Protein AF-A0A9D3BQ17-F1 (afdb_monomer)

Organism: Nothobranchius furzeri (NCBI:txid105023)

Secondary structure (DSSP, 8-state):
--SSHHHHHHHHHHHHHHHHHHHHT------PPPPPPEEEEEEEETTEEEEEEE----HHHHTT-EEEEEEEEGGGTTSSS--PEEEEEEESSSEEE-GGG---TT--EEEEEEEEETTEEPPPEEEEE-HHHHS----

Solvent-accessible surface area (backbone atoms only — not comparable to full-atom values): 8185 Å² total; per-residue (Å²): 136,83,80,61,69,62,58,52,56,50,49,53,53,50,53,53,52,51,52,54,55,58,62,71,65,64,72,76,74,76,75,75,78,52,70,51,55,38,78,71,42,78,46,52,60,87,80,39,35,36,41,33,42,46,78,90,55,58,76,79,66,49,57,77,39,20,28,36,33,34,39,34,51,49,82,49,62,79,43,100,74,58,74,70,44,75,72,40,73,68,34,73,57,63,54,40,76,49,44,90,66,71,75,58,49,89,44,50,31,36,38,34,37,24,32,32,43,94,90,43,61,23,57,75,41,74,46,79,49,31,53,66,82,66,41,63,79,91,121

Nearest PDB structures (foldseek):
  6e3k-assembly1_D  TM=8.843E-01  e=1.220E-06  Homo sapiens
  1fg9-assembly1_D  TM=8.792E-01  e=1.620E-06  Homo sapiens
  1fyh-assembly2_E  TM=8.882E-01  e=1.815E-06  Homo sapiens
  1fyh-assembly1_B  TM=8.896E-01  e=2.276E-06  Homo sapiens
  2d9q-assembly1_B-2  TM=7.724E-01  e=8.274E-04  Homo sapiens

Foldseek 3Di:
DPPPVVVVVVVVVVVVVVVVVVVVPPPPPPPDAQAWWADFDWDADPLKTKTATDDPDDPVSLPQKFKWKWKFFPVQVPDPDRDIDTQDDRHSHRMTIPSVVPDDQATKMKMWMWMDHPNHIHDIDIDIDHNNPRRDDPD

Radius of gyration: 27.01 Å; Cα contacts (8 Å, |Δi|>4): 216; chains: 1; bounding box: 84×49×57 Å

Structure (mmCIF, N/CA/C/O backbone):
data_AF-A0A9D3BQ17-F1
#
_entry.id   AF-A0A9D3BQ17-F1
#
loop_
_atom_site.group_PDB
_atom_site.id
_atom_site.type_symbol
_atom_site.label_atom_id
_atom_site.label_alt_id
_atom_site.label_comp_id
_atom_site.label_asym_id
_atom_site.label_entity_id
_atom_site.label_seq_id
_atom_site.pdbx_PDB_ins_code
_atom_site.Cartn_x
_atom_site.Cartn_y
_atom_site.Cartn_z
_atom_site.occupancy
_atom_site.B_iso_or_equiv
_atom_site.auth_seq_id
_atom_site.auth_comp_id
_atom_site.auth_asym_id
_atom_site.auth_atom_id
_atom_site.pdbx_PDB_model_num
ATOM 1 N N . MET A 1 1 ? -64.422 31.780 39.236 1.00 48.56 1 MET A N 1
ATOM 2 C CA . MET A 1 1 ? -63.806 30.552 38.680 1.00 48.56 1 MET A CA 1
ATOM 3 C C . MET A 1 1 ? -62.799 30.869 37.559 1.00 48.56 1 MET A C 1
ATOM 5 O O . MET A 1 1 ? -62.595 30.056 36.672 1.00 48.56 1 MET A O 1
ATOM 9 N N . ASN A 1 2 ? -62.111 32.023 37.613 1.00 44.47 2 ASN A N 1
ATOM 10 C CA . ASN A 1 2 ? -61.416 32.596 36.442 1.00 44.47 2 ASN A CA 1
ATOM 11 C C . ASN A 1 2 ? -59.874 32.533 36.547 1.00 44.47 2 ASN A C 1
ATOM 13 O O . ASN A 1 2 ? -59.175 33.110 35.723 1.00 44.47 2 ASN A O 1
ATOM 17 N N . GLY A 1 3 ? -59.339 31.862 37.576 1.00 44.66 3 GLY A N 1
ATOM 18 C CA . GLY A 1 3 ? -57.896 31.783 37.864 1.00 44.66 3 GLY A CA 1
ATOM 19 C C . GLY A 1 3 ? -57.260 30.399 37.675 1.00 44.66 3 GLY A C 1
ATOM 20 O O . GLY A 1 3 ? -56.075 30.238 37.959 1.00 44.66 3 GLY A O 1
ATOM 21 N N . LEU A 1 4 ? -58.037 29.396 37.242 1.00 44.97 4 LEU A N 1
ATOM 22 C CA . LEU A 1 4 ? -57.564 28.015 37.060 1.00 44.97 4 LEU A CA 1
ATOM 23 C C . LEU A 1 4 ? -57.404 27.632 35.574 1.00 44.97 4 LEU A C 1
ATOM 25 O O . LEU A 1 4 ? -56.498 26.875 35.243 1.00 44.97 4 LEU A O 1
ATOM 29 N N . MET A 1 5 ? -58.214 28.205 34.670 1.00 48.78 5 MET A N 1
ATOM 30 C CA . MET A 1 5 ? -58.183 27.920 33.219 1.00 48.78 5 MET A CA 1
ATOM 31 C C . MET A 1 5 ? -57.051 28.630 32.452 1.00 48.78 5 MET A C 1
ATOM 33 O O . MET A 1 5 ? -56.699 28.231 31.348 1.00 48.78 5 MET A O 1
ATOM 37 N N . ASN A 1 6 ? -56.455 29.671 33.033 1.00 46.47 6 ASN A N 1
ATOM 38 C CA . ASN A 1 6 ? -55.324 30.420 32.473 1.00 46.47 6 ASN A CA 1
ATOM 39 C C . ASN A 1 6 ? -53.961 29.788 32.813 1.00 46.47 6 ASN A C 1
ATOM 41 O O . ASN A 1 6 ? -53.032 29.874 32.013 1.00 46.47 6 ASN A O 1
ATOM 45 N N . LYS A 1 7 ? -53.843 29.092 33.952 1.00 48.12 7 LYS A N 1
ATOM 46 C CA . LYS A 1 7 ? -52.616 28.367 34.336 1.00 48.12 7 LYS A CA 1
ATOM 47 C C . LYS A 1 7 ? -52.410 27.076 33.541 1.00 48.12 7 LYS A C 1
ATOM 49 O O . LYS A 1 7 ? -51.275 26.733 33.223 1.00 48.12 7 LYS A O 1
ATOM 54 N N . THR A 1 8 ? -53.491 26.379 33.193 1.00 48.59 8 THR A N 1
ATOM 55 C CA . THR A 1 8 ? -53.438 25.139 32.404 1.00 48.59 8 THR A CA 1
ATOM 56 C C . THR A 1 8 ? -53.077 25.417 30.947 1.00 48.59 8 THR A C 1
ATOM 58 O O . THR A 1 8 ? -52.180 24.771 30.416 1.00 48.59 8 THR A O 1
ATOM 61 N N . SER A 1 9 ? -53.680 26.437 30.327 1.00 53.94 9 SER A N 1
ATOM 62 C CA . SER A 1 9 ? -53.377 26.828 28.941 1.00 53.94 9 SER A CA 1
ATOM 63 C C . SER A 1 9 ? -51.930 27.304 28.753 1.00 53.94 9 SER A C 1
ATOM 65 O O . SER A 1 9 ? -51.312 26.990 27.737 1.00 53.94 9 SER A O 1
ATOM 67 N N . ALA A 1 10 ? -51.370 28.023 29.734 1.00 56.31 10 ALA A N 1
ATOM 68 C CA . ALA A 1 10 ? -49.966 28.430 29.716 1.00 56.31 10 ALA A CA 1
ATOM 69 C C . ALA A 1 10 ? -49.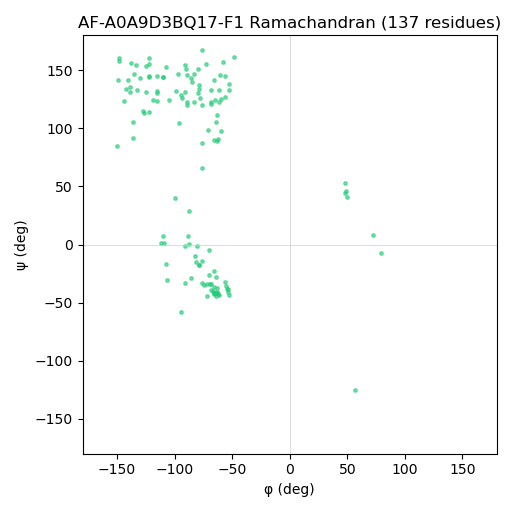018 27.229 29.874 1.00 56.31 10 ALA A C 1
ATOM 71 O O . ALA A 1 10 ? -48.012 27.156 29.176 1.00 56.31 10 ALA A O 1
ATOM 72 N N . MET A 1 11 ? -49.358 26.255 30.728 1.00 57.44 11 MET A N 1
ATOM 73 C CA . MET A 1 11 ? -48.575 25.023 30.885 1.00 57.44 11 MET A CA 1
ATOM 74 C C . MET A 1 11 ? -48.500 24.209 29.591 1.00 57.44 11 MET A C 1
ATOM 76 O O . MET A 1 11 ? -47.413 23.765 29.237 1.00 57.44 11 MET A O 1
ATOM 80 N N . PHE A 1 12 ? -49.609 24.054 28.858 1.00 55.59 12 PHE A N 1
ATOM 81 C CA . PHE A 1 12 ? -49.601 23.338 27.576 1.00 55.59 12 PHE A CA 1
ATOM 82 C C . PHE A 1 12 ? -48.774 24.070 26.514 1.00 55.59 12 PHE A C 1
ATOM 84 O O . PHE A 1 12 ? -47.971 23.442 25.828 1.00 55.59 12 PHE A O 1
ATOM 91 N N . ALA A 1 13 ? -48.905 25.397 26.417 1.00 58.69 13 ALA A N 1
ATOM 92 C CA . ALA A 1 13 ? -48.115 26.198 25.482 1.00 58.69 13 ALA A CA 1
ATOM 93 C C .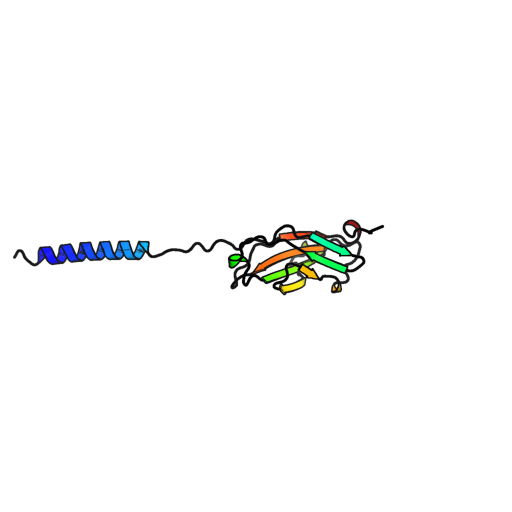 ALA A 1 13 ? -46.608 26.114 25.777 1.00 58.69 13 ALA A C 1
ATOM 95 O O . ALA A 1 13 ? -45.816 25.930 24.856 1.00 58.69 13 ALA A O 1
ATOM 96 N N . VAL A 1 14 ? -46.216 26.179 27.055 1.00 58.31 14 VAL A N 1
ATOM 97 C CA . VAL A 1 14 ? -44.818 26.025 27.483 1.00 58.31 14 VAL A CA 1
ATOM 98 C C . VAL A 1 14 ? -44.314 24.620 27.170 1.00 58.31 14 VAL A C 1
ATOM 100 O O . VAL A 1 14 ? -43.239 24.495 26.599 1.00 58.31 14 VAL A O 1
ATOM 103 N N . PHE A 1 15 ? -45.100 23.576 27.449 1.00 59.28 15 PHE A N 1
ATOM 104 C CA . PHE A 1 15 ? -44.706 22.190 27.184 1.00 59.28 15 PHE A CA 1
ATOM 105 C C . PHE A 1 15 ? -44.492 21.922 25.686 1.00 59.28 15 PHE A C 1
ATOM 107 O O . PHE A 1 15 ? -43.508 21.289 25.311 1.00 59.28 15 PHE A O 1
ATOM 114 N N . HIS A 1 16 ? -45.357 22.459 24.818 1.00 58.41 16 HIS A N 1
ATOM 115 C CA . HIS A 1 16 ? -45.189 22.371 23.363 1.00 58.41 16 HIS A CA 1
ATOM 116 C C . HIS A 1 16 ? -43.972 23.158 22.860 1.00 58.41 16 HIS A C 1
ATOM 118 O O . HIS A 1 16 ? -43.240 22.661 22.004 1.00 58.41 16 HIS A O 1
ATOM 124 N N . LEU A 1 17 ? -43.717 24.349 23.414 1.00 59.00 17 LEU A N 1
ATOM 125 C CA . LEU A 1 17 ? -42.537 25.150 23.080 1.00 59.00 17 LEU A CA 1
ATOM 126 C C . LEU A 1 17 ? -41.245 24.443 23.524 1.00 59.00 17 LEU A C 1
ATOM 128 O O . LEU A 1 17 ? -40.281 24.395 22.768 1.00 59.00 17 LEU A O 1
ATOM 132 N N . SER A 1 18 ? -41.245 23.834 24.714 1.00 59.59 18 SER A N 1
ATOM 133 C CA . SER A 1 18 ? -40.132 23.034 25.234 1.00 59.59 18 SER A CA 1
ATOM 134 C C . SER A 1 18 ? -39.862 21.798 24.379 1.00 59.59 18 SER A C 1
ATOM 136 O O . SER A 1 18 ? -38.703 21.510 24.093 1.00 59.59 18 SER A O 1
ATOM 138 N N . LEU A 1 19 ? -40.909 21.095 23.930 1.00 58.78 19 LEU A N 1
ATOM 139 C CA . LEU A 1 19 ? -40.770 19.913 23.075 1.00 58.78 19 LEU A CA 1
ATOM 140 C C . LEU A 1 19 ? -40.180 20.275 21.701 1.00 58.78 19 LEU A C 1
ATOM 142 O O . LEU A 1 19 ? -39.286 19.587 21.217 1.00 58.78 19 LEU A O 1
ATOM 146 N N . LEU A 1 20 ? -40.621 21.391 21.109 1.00 57.28 20 LEU A N 1
ATOM 147 C CA . LEU A 1 20 ? -40.082 21.908 19.845 1.00 57.28 20 LEU A CA 1
ATOM 148 C C . LEU A 1 20 ? -38.610 22.336 19.977 1.00 57.28 20 LEU A C 1
ATOM 150 O O . LEU A 1 20 ? -37.801 22.017 19.109 1.00 57.28 20 LEU A O 1
ATOM 154 N N . VAL A 1 21 ? -38.236 22.995 21.080 1.00 58.31 21 VAL A N 1
ATOM 155 C CA . VAL A 1 21 ? -36.843 23.403 21.355 1.00 58.31 21 VAL A CA 1
ATOM 156 C C . VAL A 1 21 ? -35.921 22.192 21.564 1.00 58.31 21 VAL A C 1
ATOM 158 O O . VAL A 1 21 ? -34.777 22.209 21.102 1.00 58.31 21 VAL A O 1
ATOM 161 N N . LEU A 1 22 ? -36.417 21.122 22.196 1.00 56.75 22 LEU A N 1
ATOM 162 C CA . LEU A 1 22 ? -35.665 19.881 22.421 1.00 56.75 22 LEU A CA 1
ATOM 163 C C . LEU A 1 22 ? -35.461 19.074 21.125 1.00 56.75 22 LEU A C 1
ATOM 165 O O . LEU A 1 22 ? -34.407 18.473 20.923 1.00 56.75 22 LEU A O 1
ATOM 169 N N . CYS A 1 23 ? -36.430 19.101 20.204 1.00 56.16 23 CYS A N 1
ATOM 170 C CA . CYS A 1 23 ? -36.280 18.487 18.882 1.00 56.16 23 CYS A CA 1
ATOM 171 C C . CYS A 1 23 ? -35.269 19.239 17.998 1.00 56.16 23 CYS A C 1
ATOM 173 O O . CYS A 1 23 ? -34.527 18.604 17.251 1.00 56.16 23 CYS A O 1
ATOM 175 N N . CYS A 1 24 ? -35.179 20.567 18.116 1.00 53.66 24 CYS A N 1
ATOM 176 C CA . CYS A 1 24 ? -34.238 21.383 17.337 1.00 53.66 24 CYS A CA 1
ATOM 177 C C . CYS A 1 24 ? -32.779 21.306 17.820 1.00 53.66 24 CYS A C 1
ATOM 179 O O . CYS A 1 24 ? -31.882 21.729 17.098 1.00 53.66 24 CYS A O 1
ATOM 181 N N . SER A 1 25 ? -32.525 20.784 19.025 1.00 53.88 25 SER A N 1
ATOM 182 C CA . SER A 1 25 ? -31.168 20.614 19.574 1.00 53.88 25 SER A CA 1
ATOM 183 C C . SER A 1 25 ? -30.549 19.251 19.246 1.00 53.88 25 SER A C 1
ATOM 185 O O . SER A 1 25 ? -29.388 19.003 19.572 1.00 53.88 25 SER A O 1
ATOM 187 N N . SER A 1 26 ? -31.286 18.387 18.540 1.00 57.19 26 SER A N 1
ATOM 188 C CA . SER A 1 26 ? -30.754 17.160 17.944 1.00 57.19 26 SER A CA 1
ATOM 189 C C . SER A 1 26 ? -29.955 17.506 16.687 1.00 57.19 26 SER A C 1
ATOM 191 O O . SER A 1 26 ? -30.343 17.181 15.566 1.00 57.19 26 SER A O 1
ATOM 193 N N . SER A 1 27 ? -28.837 18.207 16.872 1.00 58.94 27 SER A N 1
ATOM 194 C CA . SER A 1 27 ? -27.816 18.378 15.848 1.00 58.94 27 SER A CA 1
ATOM 195 C C . SER A 1 27 ? -27.254 16.995 15.529 1.00 58.94 27 SER A C 1
ATOM 197 O O . SER A 1 27 ? -26.299 16.539 16.154 1.00 58.94 27 SER A O 1
ATOM 199 N N . SER A 1 28 ? -27.868 16.296 14.575 1.00 56.50 28 SER A N 1
ATOM 200 C CA . SER A 1 28 ? -27.221 15.185 13.890 1.00 56.50 28 SER A CA 1
ATOM 201 C C . SER A 1 28 ? -26.019 15.784 13.173 1.00 56.50 28 SER A C 1
ATOM 203 O O . SER A 1 28 ? -26.148 16.284 12.057 1.00 56.50 28 SER A O 1
ATOM 205 N N . SER A 1 29 ? -24.865 15.804 13.841 1.00 57.47 29 SER A N 1
ATOM 206 C CA . SER A 1 29 ? -23.591 16.063 13.185 1.00 57.47 29 SER A CA 1
ATOM 207 C C . SER A 1 29 ? -23.439 14.972 12.133 1.00 57.47 29 SER A C 1
ATOM 209 O O . SER A 1 29 ? -23.122 13.829 12.459 1.00 57.47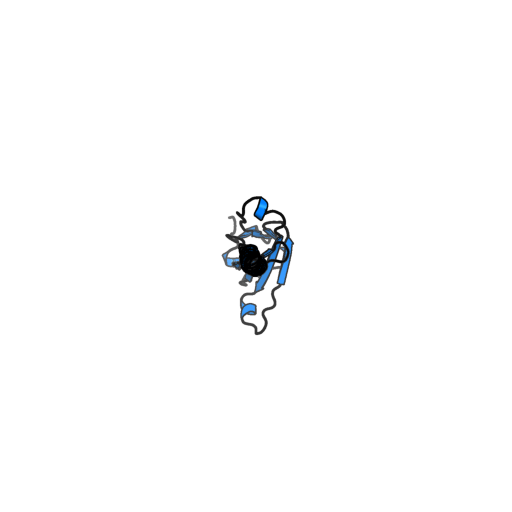 29 SER A O 1
ATOM 211 N N . ALA A 1 30 ? -23.782 15.287 10.885 1.00 59.38 30 ALA A N 1
ATOM 212 C CA . ALA A 1 30 ? -23.446 14.452 9.750 1.00 59.38 30 ALA A CA 1
ATOM 213 C C . ALA A 1 30 ? -21.920 14.487 9.660 1.00 59.38 30 ALA A C 1
ATOM 215 O O . ALA A 1 30 ? -21.339 15.409 9.091 1.00 59.38 30 ALA A O 1
ATOM 216 N N . GLU A 1 31 ? -21.272 13.550 10.348 1.00 64.81 31 GLU A N 1
ATOM 217 C CA . GLU A 1 31 ? -19.823 13.473 10.393 1.00 64.81 31 GLU A CA 1
ATOM 218 C C . GLU A 1 31 ? -19.335 13.175 8.971 1.00 64.81 31 GLU A C 1
ATOM 220 O O . GLU A 1 31 ? -19.524 12.070 8.462 1.00 64.81 31 GLU A O 1
ATOM 225 N N . ALA A 1 32 ? -18.769 14.184 8.304 1.00 72.12 32 ALA A N 1
ATOM 226 C CA . ALA A 1 32 ? -18.356 14.096 6.906 1.00 72.12 32 ALA A CA 1
ATOM 227 C C . ALA A 1 32 ? -17.453 12.877 6.688 1.00 72.12 32 ALA A C 1
ATOM 229 O O . ALA A 1 32 ? -16.559 12.632 7.504 1.00 72.12 32 ALA A O 1
ATOM 230 N N . GLU A 1 33 ? -17.723 12.082 5.647 1.00 83.75 33 GLU A N 1
ATOM 231 C CA . GLU A 1 33 ? -16.937 10.892 5.297 1.00 83.75 33 GLU A CA 1
ATOM 232 C C . GLU A 1 33 ? -15.445 11.229 5.183 1.00 83.75 33 GLU A C 1
ATOM 234 O O . GLU A 1 33 ? -15.070 12.277 4.658 1.00 83.75 33 GLU A O 1
ATOM 239 N N . LEU A 1 34 ? -14.586 10.346 5.704 1.00 90.75 34 LEU A N 1
ATOM 240 C CA . LEU A 1 34 ? -13.141 10.556 5.664 1.00 90.75 34 LEU A CA 1
ATOM 241 C C . LEU A 1 34 ? -12.662 10.452 4.214 1.00 90.75 34 LEU A C 1
ATOM 243 O O . LEU A 1 34 ? -12.848 9.414 3.573 1.00 90.75 34 LEU A O 1
ATOM 247 N N . ALA A 1 35 ? -12.021 11.506 3.708 1.00 93.06 35 ALA A N 1
ATOM 248 C CA . ALA A 1 35 ? -11.535 11.514 2.336 1.00 93.06 35 ALA A CA 1
ATOM 249 C C . ALA A 1 35 ? -10.513 10.386 2.090 1.00 93.06 35 ALA A C 1
ATOM 251 O O . ALA A 1 35 ? -9.741 10.035 2.984 1.00 93.06 35 ALA A O 1
ATOM 252 N N . PRO A 1 36 ? -10.480 9.795 0.889 1.00 95.75 36 PRO A N 1
ATOM 253 C CA . PRO A 1 36 ? -9.483 8.794 0.541 1.00 95.75 36 PRO A CA 1
ATOM 254 C C . PRO A 1 36 ? -8.134 9.433 0.160 1.00 95.75 36 PRO A C 1
ATOM 256 O O . PRO A 1 36 ? -8.132 10.551 -0.357 1.00 95.75 36 PRO A O 1
ATOM 259 N N . PRO A 1 37 ? -6.987 8.749 0.369 1.00 97.00 37 PRO A N 1
ATOM 260 C CA . PRO A 1 37 ? -5.673 9.228 -0.076 1.00 97.00 37 PRO A CA 1
ATOM 261 C C . PRO A 1 37 ? -5.623 9.515 -1.576 1.00 97.00 37 PRO A C 1
ATOM 263 O O . PRO A 1 37 ? -6.237 8.792 -2.355 1.00 97.00 37 PRO A O 1
ATOM 266 N N . GLN A 1 38 ? -4.873 10.531 -2.005 1.00 96.31 38 GLN A N 1
ATOM 267 C CA . GLN A 1 38 ? -4.874 10.948 -3.410 1.00 96.31 38 GLN A CA 1
ATOM 268 C C . GLN A 1 38 ? -3.577 10.557 -4.128 1.00 96.31 38 GLN A C 1
ATOM 270 O O . GLN A 1 38 ? -2.520 10.413 -3.519 1.00 96.31 38 GLN A O 1
ATOM 275 N N . ASN A 1 39 ? -3.670 10.358 -5.444 1.00 96.2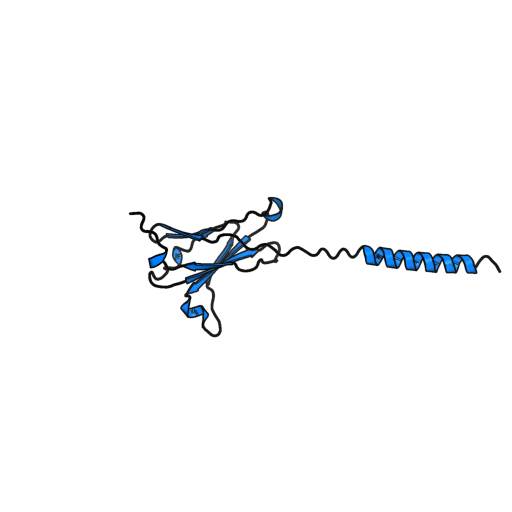5 39 ASN A N 1
ATOM 276 C CA . ASN A 1 39 ? -2.532 10.110 -6.338 1.00 96.25 39 ASN A CA 1
ATOM 277 C C . ASN A 1 39 ? -1.531 9.023 -5.871 1.00 96.25 39 ASN A C 1
ATOM 279 O O . ASN A 1 39 ? -0.318 9.256 -5.933 1.00 96.25 39 ASN A O 1
ATOM 283 N N . PRO A 1 40 ? -1.982 7.839 -5.403 1.00 97.19 40 PRO A N 1
ATOM 284 C CA . PRO A 1 40 ? -1.061 6.763 -5.057 1.00 97.19 40 PRO A CA 1
ATOM 285 C C . PRO A 1 40 ? -0.175 6.403 -6.254 1.00 97.19 40 PRO A C 1
ATOM 287 O O . PRO A 1 40 ? -0.671 6.137 -7.346 1.00 97.19 40 PRO A O 1
ATOM 290 N N . THR A 1 41 ? 1.137 6.397 -6.047 1.00 96.31 41 THR A N 1
ATOM 291 C CA . THR A 1 41 ? 2.141 6.172 -7.092 1.00 96.31 41 THR A CA 1
ATOM 292 C C . THR A 1 41 ? 3.243 5.273 -6.552 1.00 96.31 41 THR A C 1
ATOM 294 O O . THR A 1 41 ? 3.718 5.469 -5.433 1.00 96.31 41 THR A O 1
ATOM 297 N N . MET A 1 42 ? 3.662 4.280 -7.336 1.00 95.75 42 MET A N 1
ATOM 298 C CA . MET A 1 42 ? 4.822 3.461 -6.993 1.00 95.75 42 MET A CA 1
ATOM 299 C C . MET A 1 42 ? 6.106 4.174 -7.424 1.00 95.75 42 MET A C 1
ATOM 301 O O . MET A 1 42 ? 6.284 4.467 -8.604 1.00 95.75 42 MET A O 1
ATOM 305 N N . ILE A 1 43 ? 7.010 4.421 -6.479 1.00 94.56 43 ILE A N 1
ATOM 306 C CA . ILE A 1 43 ? 8.384 4.838 -6.758 1.00 94.56 43 ILE A CA 1
ATOM 307 C C . ILE A 1 43 ? 9.256 3.587 -6.786 1.00 94.56 43 ILE A C 1
ATOM 309 O O . ILE A 1 43 ? 9.272 2.806 -5.832 1.00 94.56 43 ILE A O 1
ATOM 313 N N . THR A 1 44 ? 9.993 3.417 -7.880 1.00 91.25 44 THR A N 1
ATOM 314 C CA . THR A 1 44 ? 10.883 2.279 -8.107 1.00 91.25 44 THR A CA 1
ATOM 315 C C . THR A 1 44 ? 12.320 2.763 -8.254 1.00 91.25 44 THR A C 1
ATOM 317 O O . THR A 1 44 ? 12.600 3.593 -9.120 1.00 91.25 44 THR A O 1
ATOM 320 N N . LEU A 1 45 ? 13.234 2.233 -7.444 1.00 87.50 45 LEU A N 1
ATOM 321 C CA . LEU A 1 45 ? 14.672 2.443 -7.622 1.00 87.50 45 LEU A CA 1
ATOM 322 C C . LEU A 1 45 ? 15.390 1.108 -7.429 1.00 87.50 45 LEU A C 1
ATOM 324 O O . LEU A 1 45 ? 15.527 0.626 -6.299 1.00 87.50 45 LEU A O 1
ATOM 328 N N . ASN A 1 46 ? 15.846 0.512 -8.532 1.00 84.19 46 ASN A N 1
ATOM 329 C CA . ASN A 1 46 ? 16.322 -0.872 -8.579 1.00 84.19 46 ASN A CA 1
ATOM 330 C C . ASN A 1 46 ? 15.230 -1.837 -8.075 1.00 84.19 46 ASN A C 1
ATOM 332 O O . ASN A 1 46 ? 14.098 -1.806 -8.551 1.00 84.19 46 ASN A O 1
ATOM 336 N N . THR A 1 47 ? 15.543 -2.671 -7.082 1.00 83.81 47 THR A N 1
ATOM 337 C CA . THR A 1 47 ? 14.595 -3.595 -6.441 1.00 83.81 47 THR A CA 1
ATOM 338 C C . THR A 1 47 ? 13.840 -2.978 -5.261 1.00 83.81 47 THR A C 1
ATOM 340 O O . THR A 1 47 ? 13.151 -3.705 -4.549 1.00 83.81 47 THR A O 1
ATOM 343 N N . ASN A 1 48 ? 13.979 -1.669 -5.019 1.00 91.44 48 ASN A N 1
ATOM 344 C CA . ASN A 1 48 ? 13.258 -0.982 -3.950 1.00 91.44 48 ASN A CA 1
ATOM 345 C C . ASN A 1 48 ? 11.931 -0.433 -4.467 1.00 91.44 48 ASN A C 1
ATOM 347 O O . ASN A 1 48 ? 11.890 0.249 -5.497 1.00 91.44 48 ASN A O 1
ATOM 351 N N . TYR A 1 49 ? 10.864 -0.701 -3.718 1.00 95.00 49 TYR A N 1
ATOM 352 C CA . TYR A 1 49 ? 9.497 -0.344 -4.079 1.00 95.00 49 TYR A CA 1
ATOM 353 C C . TYR A 1 49 ? 8.860 0.449 -2.947 1.00 95.00 49 TYR A C 1
ATOM 355 O O . TYR A 1 49 ? 8.583 -0.106 -1.886 1.00 95.00 49 TYR A O 1
ATOM 363 N N . THR A 1 50 ? 8.573 1.725 -3.187 1.00 97.19 50 THR A N 1
ATOM 364 C CA . THR A 1 50 ? 7.911 2.582 -2.201 1.00 97.19 50 THR A CA 1
ATOM 365 C C . THR A 1 50 ? 6.632 3.141 -2.796 1.00 97.19 50 THR A C 1
ATOM 367 O O . THR A 1 50 ? 6.668 3.951 -3.721 1.00 97.19 50 THR A O 1
ATOM 370 N N . LEU A 1 51 ? 5.487 2.740 -2.248 1.00 98.06 51 LEU A N 1
ATOM 371 C CA . LEU A 1 51 ? 4.205 3.346 -2.586 1.00 98.06 51 LEU A CA 1
ATOM 372 C C . LEU A 1 51 ? 4.090 4.680 -1.847 1.00 98.06 51 LEU A C 1
ATOM 374 O O . LEU A 1 51 ? 4.211 4.696 -0.626 1.00 98.06 51 LEU A O 1
ATOM 378 N N . VAL A 1 52 ? 3.828 5.772 -2.559 1.00 98.12 52 VAL A N 1
ATOM 379 C CA . VAL A 1 52 ? 3.606 7.109 -1.982 1.00 98.12 52 VAL A CA 1
ATOM 380 C C . VAL A 1 52 ? 2.240 7.645 -2.385 1.00 98.12 52 VAL A C 1
ATOM 382 O O . VAL A 1 52 ? 1.704 7.237 -3.411 1.00 98.12 52 VAL A O 1
ATOM 385 N N . TRP A 1 53 ? 1.672 8.553 -1.598 1.00 97.94 53 TRP A N 1
ATOM 386 C CA . TRP A 1 53 ? 0.405 9.224 -1.906 1.00 97.94 53 TRP A CA 1
ATOM 387 C C . TRP A 1 53 ? 0.385 10.644 -1.334 1.00 97.94 53 TRP A C 1
ATOM 389 O O . TRP A 1 53 ? 1.146 10.977 -0.421 1.00 97.94 53 TRP A O 1
ATOM 399 N N . THR A 1 54 ? -0.503 11.483 -1.861 1.00 95.75 54 THR A N 1
ATOM 400 C CA . THR A 1 54 ? -0.786 12.812 -1.316 1.00 95.75 54 THR A CA 1
ATOM 401 C C . THR A 1 54 ? -1.934 12.748 -0.307 1.00 95.75 54 THR A C 1
ATOM 403 O O . THR A 1 54 ? -2.750 11.818 -0.300 1.00 95.75 54 THR A O 1
ATOM 406 N N . TRP A 1 55 ? -1.936 13.710 0.614 1.00 92.50 55 TRP A N 1
ATOM 407 C CA . TRP A 1 55 ? -2.956 13.854 1.648 1.00 92.50 55 TRP A CA 1
ATOM 408 C C . TRP A 1 55 ? -3.078 15.332 1.997 1.00 92.50 55 TRP A C 1
ATOM 410 O O . TRP A 1 55 ? -2.432 15.814 2.932 1.00 92.50 55 TRP A O 1
ATOM 420 N N . ASP A 1 56 ? -3.889 16.034 1.214 1.00 82.19 56 ASP A N 1
ATOM 421 C CA . ASP A 1 56 ? -3.993 17.497 1.259 1.00 82.19 56 ASP A CA 1
ATOM 422 C C . ASP A 1 56 ? -5.212 17.956 2.067 1.00 82.19 56 ASP A C 1
ATOM 424 O O . ASP A 1 56 ? -5.896 18.917 1.721 1.00 82.19 56 ASP A O 1
ATOM 428 N N . GLN A 1 57 ? -5.477 17.262 3.175 1.00 76.75 57 GLN A N 1
ATOM 429 C CA . GLN A 1 57 ? -6.489 17.679 4.137 1.00 76.75 57 GLN A CA 1
ATOM 430 C C . GLN A 1 57 ? -5.873 18.695 5.105 1.00 76.75 57 GLN A C 1
ATOM 432 O O . GLN A 1 57 ? -4.725 18.528 5.533 1.00 76.75 57 GLN A O 1
ATOM 437 N N . GLY A 1 58 ?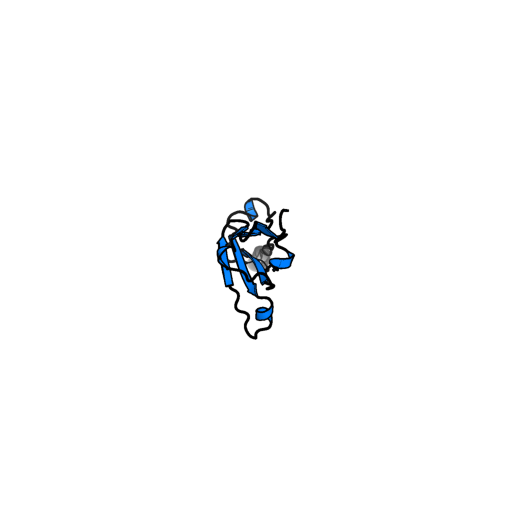 -6.623 19.744 5.465 1.00 67.56 58 GLY A N 1
ATOM 438 C CA . GLY A 1 58 ? -6.164 20.814 6.361 1.00 67.56 58 GLY A CA 1
ATOM 439 C C . GLY A 1 58 ? -5.507 20.301 7.655 1.00 67.56 58 GLY A C 1
ATOM 440 O O . GLY A 1 58 ? -5.678 19.147 8.050 1.00 67.56 58 GLY A O 1
ATOM 441 N N . SER A 1 59 ? -4.734 21.148 8.340 1.00 63.78 59 SER A N 1
ATOM 442 C CA . SER A 1 59 ? -3.885 20.740 9.478 1.00 63.78 59 SER A CA 1
ATOM 443 C C . SER A 1 59 ? -4.633 19.985 10.591 1.00 63.78 59 SER A C 1
ATOM 445 O O . SER A 1 59 ? -4.125 18.982 11.095 1.00 63.78 59 SER A O 1
ATOM 447 N N . GLU A 1 60 ? -5.851 20.409 10.937 1.00 63.28 60 GLU A N 1
ATOM 448 C CA . GLU 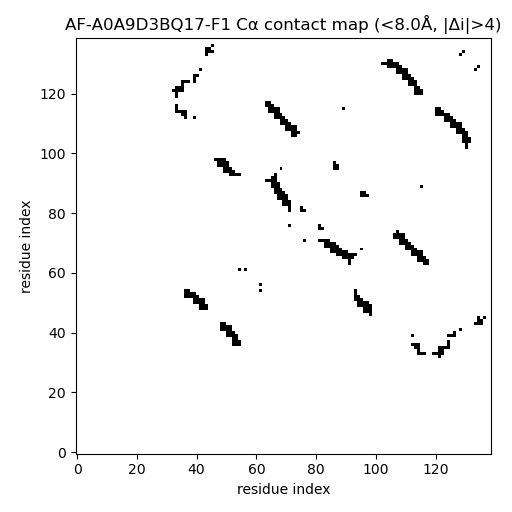A 1 60 ? -6.706 19.734 11.930 1.00 63.28 60 GLU A CA 1
ATOM 449 C C . GLU A 1 60 ? -7.210 18.365 11.452 1.00 63.28 60 GLU A C 1
ATOM 451 O O . GLU A 1 60 ? -7.338 17.408 12.225 1.00 63.28 60 GLU A O 1
ATOM 456 N N . GLU A 1 61 ? -7.467 18.238 10.153 1.00 68.25 61 GLU A N 1
ATOM 457 C CA . GLU A 1 61 ? -7.940 16.997 9.561 1.00 68.25 61 GLU A CA 1
ATOM 458 C C . GLU A 1 61 ? -6.804 15.979 9.416 1.00 68.25 61 GLU A C 1
ATOM 460 O O . GLU A 1 61 ? -7.025 14.795 9.656 1.00 68.25 61 GLU A O 1
ATOM 465 N N . SER A 1 62 ? -5.581 16.447 9.161 1.00 75.00 62 SER A N 1
ATOM 466 C CA . SER A 1 62 ? -4.362 15.634 9.071 1.00 75.00 62 SER A CA 1
ATOM 467 C C . SER A 1 62 ? -3.873 15.060 10.409 1.00 75.00 62 SER A C 1
ATOM 469 O O . SER A 1 62 ? -3.205 14.025 10.418 1.00 75.00 62 SER A O 1
ATOM 471 N N . SER A 1 63 ? -4.184 15.694 11.544 1.00 83.19 63 SER A N 1
ATOM 472 C CA . SER A 1 63 ? -3.769 15.183 12.857 1.00 83.19 63 SER A CA 1
ATOM 473 C C . SER A 1 63 ? -4.491 13.876 13.209 1.00 83.19 63 SER A C 1
ATOM 475 O O . SER A 1 63 ? -5.711 13.765 13.068 1.00 83.19 63 SER A O 1
ATOM 477 N N . GLY A 1 64 ? -3.734 12.877 13.675 1.00 90.12 64 GLY A N 1
ATOM 478 C CA . GLY A 1 64 ? -4.269 11.576 14.093 1.00 90.12 64 GLY A CA 1
ATOM 479 C C . GLY A 1 64 ? -4.745 10.670 12.952 1.00 90.12 64 GLY A C 1
ATOM 480 O O . GLY A 1 64 ? -5.344 9.630 13.226 1.00 90.12 64 GLY A O 1
ATOM 481 N N . VAL A 1 65 ? -4.490 11.041 11.692 1.00 94.81 65 VAL A N 1
ATOM 482 C CA . VAL A 1 65 ? -4.744 10.172 10.537 1.00 94.81 65 VAL A CA 1
ATOM 483 C C . VAL A 1 65 ? -3.624 9.148 10.414 1.00 94.81 65 VAL A C 1
ATOM 485 O O . VAL A 1 65 ? -2.439 9.482 10.469 1.00 94.81 65 VAL A O 1
ATOM 488 N N . THR A 1 66 ? -4.008 7.896 10.206 1.00 97.25 66 THR A N 1
ATOM 489 C CA . THR A 1 66 ? -3.098 6.809 9.859 1.00 97.25 66 THR A CA 1
ATOM 490 C C . THR A 1 66 ? -3.511 6.162 8.547 1.00 97.25 66 THR A C 1
ATOM 492 O O . THR A 1 66 ? -4.649 6.287 8.102 1.00 97.25 66 THR A O 1
ATOM 495 N N . PHE A 1 67 ? -2.588 5.454 7.910 1.00 98.19 67 PHE A N 1
ATOM 496 C CA . PHE A 1 67 ? -2.791 4.833 6.612 1.00 98.19 67 PHE A CA 1
ATOM 497 C C . PHE A 1 67 ? -2.551 3.335 6.697 1.00 98.19 67 PHE A C 1
ATOM 499 O O . PHE A 1 67 ? -1.702 2.855 7.447 1.00 98.19 67 PHE A O 1
ATOM 506 N N . THR A 1 68 ? -3.326 2.573 5.934 1.00 98.75 68 THR A N 1
ATOM 507 C CA . THR A 1 68 ? -3.120 1.130 5.785 1.00 98.75 68 THR A CA 1
ATOM 508 C C . THR A 1 68 ? -2.982 0.802 4.316 1.00 98.75 68 THR A C 1
ATOM 510 O O . THR A 1 68 ? -3.838 1.195 3.526 1.00 98.75 68 THR A O 1
ATOM 513 N N . THR A 1 69 ? -1.943 0.042 3.983 1.00 98.81 69 THR A N 1
ATOM 514 C CA . THR A 1 69 ? -1.641 -0.394 2.621 1.00 98.81 69 THR A CA 1
ATOM 515 C C . THR A 1 69 ? -1.769 -1.903 2.521 1.00 98.81 69 THR A C 1
ATOM 517 O O . THR A 1 69 ? -1.224 -2.648 3.343 1.00 98.81 69 THR A O 1
ATOM 520 N N . GLN A 1 70 ? -2.465 -2.360 1.487 1.00 98.69 70 GLN A N 1
ATOM 521 C CA . GLN A 1 70 ? -2.596 -3.767 1.149 1.00 98.69 70 GLN A CA 1
ATOM 522 C C . GLN A 1 70 ? -2.157 -4.043 -0.286 1.00 98.69 70 GLN A C 1
ATOM 524 O O . GLN A 1 70 ? -2.236 -3.178 -1.156 1.00 98.69 70 GLN A O 1
ATOM 529 N N . CYS A 1 71 ? -1.717 -5.272 -0.530 1.00 98.19 71 CYS A N 1
ATOM 530 C CA . CYS A 1 71 ? -1.266 -5.750 -1.828 1.00 98.19 71 CYS A CA 1
ATOM 531 C C . CYS A 1 71 ? -1.850 -7.136 -2.120 1.00 98.19 71 CYS A C 1
ATOM 533 O O . CYS A 1 71 ? -2.043 -7.956 -1.217 1.00 98.19 71 CYS A O 1
ATOM 535 N N . ILE A 1 72 ? -2.130 -7.412 -3.388 1.00 97.81 72 ILE A N 1
ATOM 536 C CA . ILE A 1 72 ? -2.502 -8.740 -3.869 1.00 97.81 72 ILE A CA 1
ATOM 537 C C . ILE A 1 72 ? -2.030 -8.919 -5.318 1.00 97.81 72 ILE A C 1
ATOM 539 O O . ILE A 1 72 ? -2.155 -7.995 -6.121 1.00 97.81 72 ILE A O 1
ATOM 543 N N . PRO A 1 73 ? -1.535 -10.100 -5.725 1.00 96.81 73 PRO A N 1
ATOM 544 C CA . PRO A 1 73 ? -1.337 -10.384 -7.142 1.00 96.81 73 PRO A CA 1
ATOM 545 C C . PRO A 1 73 ? -2.674 -10.327 -7.892 1.00 96.81 73 PRO A C 1
ATOM 547 O O . PRO A 1 73 ? -3.652 -10.954 -7.475 1.00 96.81 73 PRO A O 1
ATOM 550 N N . ARG A 1 74 ? -2.731 -9.640 -9.035 1.00 97.19 74 ARG A N 1
ATOM 551 C CA . ARG A 1 74 ? -3.972 -9.402 -9.794 1.00 97.19 74 ARG A CA 1
ATOM 552 C C . ARG A 1 74 ? -4.726 -10.687 -10.128 1.00 97.19 74 ARG A C 1
ATOM 554 O O . ARG A 1 74 ? -5.950 -10.736 -10.047 1.00 97.19 74 ARG A O 1
ATOM 561 N N . PHE A 1 75 ? -4.012 -11.764 -10.450 1.00 94.31 75 PHE A N 1
ATOM 562 C CA . PHE A 1 75 ? -4.633 -13.055 -10.757 1.00 94.31 75 PHE A CA 1
ATOM 563 C C . PHE A 1 75 ? -5.353 -13.690 -9.551 1.00 94.31 75 PHE A C 1
ATOM 565 O O . PHE A 1 75 ? -6.271 -14.488 -9.739 1.00 94.31 75 PHE A O 1
ATOM 572 N N . LYS A 1 76 ? -4.991 -13.320 -8.313 1.00 96.19 76 LYS A N 1
ATOM 573 C CA . LYS A 1 76 ? -5.655 -13.780 -7.084 1.00 96.19 76 LYS A CA 1
ATOM 574 C C . LYS A 1 76 ? -6.938 -13.004 -6.762 1.00 96.19 76 LYS A C 1
ATOM 576 O O . LYS A 1 76 ? -7.750 -13.517 -5.993 1.00 96.19 76 LYS A O 1
ATOM 581 N N . LEU A 1 77 ? -7.186 -11.843 -7.380 1.00 94.62 77 LEU A N 1
ATOM 582 C CA . LEU A 1 77 ? -8.442 -11.095 -7.194 1.00 94.62 77 LEU A CA 1
ATOM 583 C C . LEU A 1 77 ? -9.676 -11.851 -7.691 1.00 94.62 77 LEU A C 1
ATOM 585 O O . LEU A 1 77 ? -10.761 -11.657 -7.162 1.00 94.62 77 LEU A O 1
ATOM 589 N N . LYS A 1 78 ? -9.517 -12.729 -8.687 1.00 92.50 78 LYS A N 1
ATOM 590 C CA . LYS A 1 78 ? -10.619 -13.530 -9.246 1.00 92.50 78 LYS A CA 1
ATOM 591 C C . LYS A 1 78 ? -10.966 -14.764 -8.404 1.00 92.50 78 LYS A C 1
ATOM 593 O O . LYS A 1 78 ? -11.842 -15.539 -8.778 1.00 92.50 78 LYS A O 1
ATOM 598 N N . THR A 1 79 ? -10.252 -15.000 -7.305 1.00 93.56 79 THR A N 1
ATOM 599 C CA . THR A 1 79 ? -10.555 -16.118 -6.405 1.00 93.56 79 THR A CA 1
ATOM 600 C C . THR A 1 79 ? -11.830 -15.833 -5.612 1.00 93.56 79 THR A C 1
ATOM 602 O O . THR A 1 79 ? -12.186 -14.679 -5.401 1.00 93.56 79 THR A O 1
ATOM 605 N N . ARG A 1 80 ? -12.520 -16.885 -5.143 1.00 93.06 80 ARG A N 1
ATOM 606 C CA . ARG A 1 80 ? -13.772 -16.737 -4.372 1.00 93.06 80 ARG A CA 1
ATOM 607 C C . ARG A 1 80 ? -13.610 -15.855 -3.128 1.00 93.06 80 ARG A C 1
ATOM 609 O O . ARG A 1 80 ? -14.556 -15.186 -2.738 1.00 93.06 80 ARG A O 1
ATOM 616 N N . VAL A 1 81 ? -12.427 -15.883 -2.511 1.00 94.88 81 VAL A N 1
ATOM 617 C CA . VAL A 1 81 ? -12.083 -15.077 -1.334 1.00 94.88 81 VAL A CA 1
ATOM 618 C C . VAL A 1 81 ? -10.676 -14.503 -1.537 1.00 94.88 81 VAL A C 1
ATOM 620 O O . VAL A 1 81 ? -9.692 -15.174 -1.204 1.00 94.88 81 VAL A O 1
ATOM 623 N N . PRO A 1 82 ? -10.555 -13.292 -2.109 1.00 95.31 82 PRO A N 1
ATOM 624 C CA . PRO A 1 82 ? -9.269 -12.632 -2.289 1.00 95.31 82 PRO A CA 1
ATOM 625 C C . PRO A 1 82 ? -8.597 -12.379 -0.938 1.00 95.31 82 PRO A C 1
ATOM 627 O O . PRO A 1 82 ? -9.154 -11.718 -0.062 1.00 95.31 82 PRO A O 1
ATOM 630 N N . LYS A 1 83 ? -7.386 -12.911 -0.765 1.00 96.62 83 LYS A N 1
ATOM 631 C CA . LYS A 1 83 ? -6.578 -12.699 0.440 1.00 96.62 83 LYS A CA 1
ATOM 632 C C . LYS A 1 83 ? -5.591 -11.569 0.189 1.00 96.62 83 LYS A C 1
ATOM 634 O O . LYS A 1 83 ? -4.605 -11.758 -0.519 1.00 96.62 83 LYS A O 1
ATOM 639 N N . TRP A 1 84 ? -5.883 -10.411 0.764 1.00 97.88 84 TRP A N 1
ATOM 640 C CA . TRP A 1 84 ? -5.005 -9.250 0.732 1.00 97.88 84 TRP A CA 1
ATOM 641 C C . TRP A 1 84 ? -3.879 -9.396 1.754 1.00 97.88 84 TRP A C 1
ATOM 643 O O . TRP A 1 84 ? -4.117 -9.799 2.893 1.00 97.88 84 TRP A O 1
ATOM 653 N N . LEU A 1 85 ? -2.661 -9.047 1.353 1.00 98.00 85 LEU A N 1
ATOM 654 C CA . LEU A 1 85 ? -1.523 -8.913 2.252 1.00 98.00 85 LEU A CA 1
ATOM 655 C C . LEU A 1 85 ? -1.479 -7.480 2.780 1.00 98.00 85 LEU A C 1
ATOM 657 O O . LEU A 1 85 ? -1.340 -6.550 1.990 1.00 98.00 85 LEU A O 1
ATOM 661 N N . THR A 1 86 ? -1.569 -7.293 4.095 1.00 98.44 86 THR A N 1
ATOM 662 C CA . THR A 1 86 ? -1.294 -5.991 4.718 1.00 98.44 86 THR A CA 1
ATOM 663 C C . THR A 1 86 ? 0.210 -5.770 4.764 1.00 98.44 86 THR A C 1
ATOM 665 O O . THR A 1 86 ? 0.921 -6.565 5.371 1.00 98.44 86 THR A O 1
ATOM 668 N N . VAL A 1 87 ? 0.674 -4.699 4.123 1.00 98.25 87 VAL A N 1
ATOM 669 C CA . VAL A 1 87 ? 2.098 -4.347 4.061 1.00 98.25 87 VAL A CA 1
ATOM 670 C C . VAL A 1 87 ? 2.435 -3.354 5.168 1.00 98.25 87 VAL A C 1
ATOM 672 O O . VAL A 1 87 ? 3.238 -3.647 6.045 1.00 98.25 87 VAL A O 1
ATOM 675 N N . CYS A 1 88 ? 1.752 -2.210 5.171 1.00 98.56 88 CYS A N 1
ATOM 676 C CA . CYS A 1 88 ? 1.863 -1.190 6.206 1.00 98.56 88 CYS A CA 1
ATOM 677 C C . CYS A 1 88 ? 0.523 -1.083 6.923 1.00 98.56 88 CYS A C 1
ATOM 679 O O . CYS A 1 88 ? -0.522 -0.980 6.274 1.00 98.56 88 CYS A O 1
ATOM 681 N N . LYS A 1 89 ? 0.540 -1.128 8.256 1.00 98.06 89 LYS A N 1
ATOM 682 C CA . LYS A 1 89 ? -0.661 -1.041 9.087 1.00 98.06 89 LYS A CA 1
ATOM 683 C C . LYS A 1 89 ? -0.614 0.228 9.923 1.00 98.06 89 LYS A C 1
ATOM 685 O O . LYS A 1 89 ? 0.318 0.401 10.698 1.00 98.06 89 LYS A O 1
ATOM 690 N N . GLU A 1 90 ? -1.648 1.054 9.779 1.00 96.81 90 GLU A N 1
ATOM 691 C CA . GLU A 1 90 ? -1.907 2.234 10.616 1.00 96.81 90 GLU A CA 1
ATOM 692 C C . GLU A 1 90 ? -0.670 3.137 10.804 1.00 96.81 90 GLU A C 1
ATOM 694 O O . GLU A 1 90 ? -0.384 3.622 11.895 1.00 96.81 90 GLU A O 1
ATOM 699 N N . THR A 1 91 ? 0.059 3.397 9.718 1.00 96.56 91 THR A N 1
ATOM 700 C CA . THR A 1 91 ? 1.247 4.259 9.722 1.00 96.56 91 THR A CA 1
ATOM 701 C C . THR A 1 91 ? 0.863 5.724 9.540 1.00 96.56 91 THR A C 1
ATOM 703 O O . THR A 1 91 ? -0.023 6.035 8.753 1.00 96.56 91 THR A O 1
ATOM 706 N N . SER A 1 92 ? 1.550 6.654 10.203 1.00 94.69 92 SER A N 1
ATOM 707 C CA . SER A 1 92 ? 1.366 8.098 9.956 1.00 94.69 92 SER A CA 1
ATOM 708 C C . SER A 1 92 ? 2.087 8.591 8.695 1.00 94.69 92 SER A C 1
ATOM 710 O O . SER A 1 92 ? 1.789 9.667 8.177 1.00 94.69 92 SER A O 1
ATOM 712 N N . GLN A 1 93 ? 3.046 7.808 8.195 1.00 95.69 93 GLN A N 1
ATOM 713 C CA . GLN A 1 93 ? 3.769 8.102 6.964 1.00 95.69 93 GLN A CA 1
ATOM 714 C C . GLN A 1 93 ? 2.831 8.040 5.758 1.00 95.69 93 GLN A C 1
ATOM 716 O O . GLN A 1 93 ? 1.980 7.157 5.663 1.00 95.69 93 GLN A O 1
ATOM 721 N N . ARG A 1 94 ? 3.039 8.956 4.805 1.00 96.31 94 ARG A N 1
ATOM 722 C CA . ARG A 1 94 ? 2.335 8.999 3.510 1.00 96.31 94 ARG A CA 1
ATOM 723 C C . ARG A 1 94 ? 3.034 8.143 2.449 1.00 96.31 94 ARG A C 1
ATOM 725 O O . ARG A 1 94 ? 3.042 8.455 1.259 1.00 96.31 94 ARG A O 1
ATOM 732 N N . SER A 1 95 ? 3.696 7.101 2.925 1.00 97.81 95 SER A N 1
ATOM 733 C CA . SER A 1 95 ? 4.441 6.148 2.132 1.00 97.81 95 SER A CA 1
ATOM 734 C C . SER A 1 95 ? 4.390 4.774 2.786 1.00 97.81 95 SER A C 1
ATOM 736 O O . SER A 1 95 ? 4.152 4.641 3.988 1.00 97.81 95 SER A O 1
ATOM 738 N N . CYS A 1 96 ? 4.613 3.743 1.984 1.00 98.44 96 CYS A N 1
ATOM 739 C CA . CYS A 1 96 ? 4.758 2.371 2.433 1.00 98.44 96 CYS A CA 1
ATOM 740 C C . CYS A 1 96 ? 5.895 1.717 1.651 1.00 98.44 96 CYS A C 1
ATOM 742 O O . CYS A 1 96 ? 5.933 1.832 0.427 1.00 98.44 96 CYS A O 1
ATOM 744 N N . 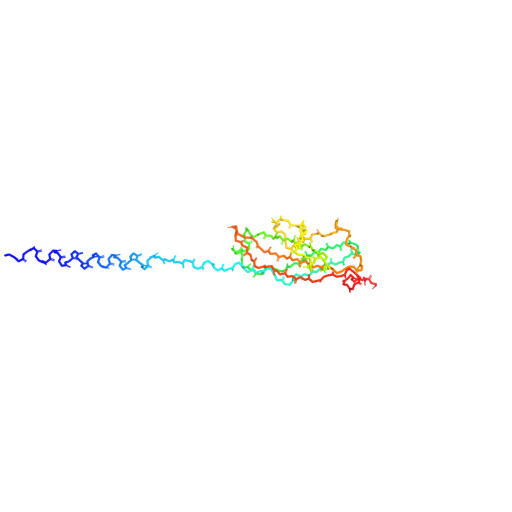ASP A 1 97 ? 6.806 1.049 2.353 1.00 97.56 97 ASP A N 1
ATOM 745 C CA . ASP A 1 97 ? 7.900 0.287 1.751 1.00 97.56 97 ASP A CA 1
ATOM 746 C C . ASP A 1 97 ? 7.446 -1.158 1.486 1.00 97.56 97 ASP A C 1
ATOM 748 O O . ASP A 1 97 ? 6.985 -1.865 2.384 1.00 97.56 97 ASP A O 1
ATOM 752 N N . LEU A 1 98 ? 7.546 -1.579 0.227 1.00 96.69 98 LEU A N 1
ATOM 753 C CA . LEU A 1 98 ? 7.173 -2.897 -0.284 1.00 96.69 98 LEU A CA 1
ATOM 754 C C . LEU A 1 98 ? 8.393 -3.740 -0.676 1.00 96.69 98 LEU A C 1
ATOM 756 O O . LEU A 1 98 ? 8.222 -4.866 -1.145 1.00 96.69 98 LEU A O 1
ATOM 760 N N . THR A 1 99 ? 9.612 -3.231 -0.491 1.00 93.31 99 THR A N 1
ATOM 761 C CA . THR A 1 99 ? 10.865 -3.869 -0.931 1.00 93.31 99 THR A CA 1
ATOM 762 C C . THR A 1 99 ? 10.995 -5.305 -0.413 1.00 93.31 99 THR A C 1
ATOM 764 O O . THR A 1 99 ? 11.391 -6.207 -1.149 1.00 93.31 99 THR A O 1
ATOM 767 N N . GLY A 1 100 ? 10.557 -5.565 0.824 1.00 93.25 100 GLY A N 1
ATOM 768 C CA . GLY A 1 100 ? 10.604 -6.897 1.441 1.00 93.25 100 GLY A CA 1
ATOM 769 C C . GLY A 1 100 ? 9.643 -7.944 0.855 1.00 93.25 100 GLY A C 1
ATOM 77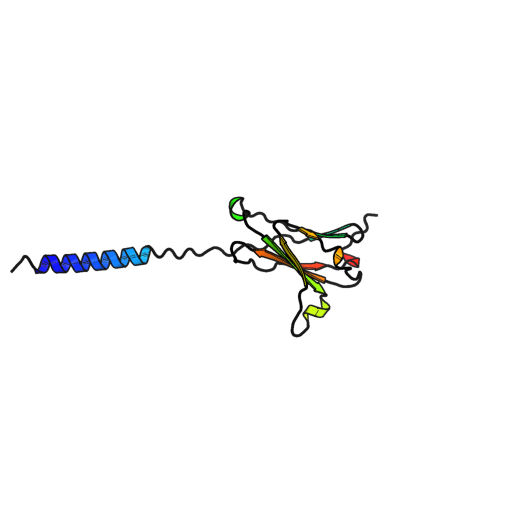0 O O . GLY A 1 100 ? 9.684 -9.099 1.274 1.00 93.25 100 GLY A O 1
ATOM 771 N N . LEU A 1 101 ? 8.769 -7.579 -0.091 1.00 92.56 101 LEU A N 1
ATOM 772 C CA . LEU A 1 101 ? 7.762 -8.491 -0.646 1.00 92.56 101 LEU A CA 1
ATOM 773 C C . LEU A 1 101 ? 8.283 -9.416 -1.752 1.00 92.56 101 LEU A C 1
ATOM 775 O O . LEU A 1 101 ? 7.552 -10.327 -2.140 1.00 92.56 101 LEU A O 1
ATOM 779 N N . ASN A 1 102 ? 9.502 -9.200 -2.263 1.00 89.31 102 ASN A N 1
ATOM 780 C CA . ASN A 1 102 ? 10.074 -9.965 -3.381 1.00 89.31 102 ASN A CA 1
ATOM 781 C C . ASN A 1 102 ? 9.086 -10.098 -4.558 1.00 89.31 102 ASN A C 1
ATOM 783 O O . ASN A 1 102 ? 8.755 -11.200 -5.006 1.00 89.31 102 ASN A O 1
ATOM 787 N N . LEU A 1 103 ? 8.557 -8.959 -5.017 1.00 92.12 103 LEU A N 1
ATOM 788 C CA . LEU A 1 103 ? 7.553 -8.913 -6.078 1.00 92.12 103 LEU A CA 1
ATOM 789 C C . LEU A 1 103 ? 8.103 -9.543 -7.364 1.00 92.12 103 LEU A C 1
ATOM 791 O O . LEU A 1 103 ? 9.143 -9.143 -7.878 1.00 92.12 103 LEU A O 1
ATOM 795 N N . HIS A 1 104 ? 7.385 -10.528 -7.903 1.00 92.31 104 HIS A N 1
ATOM 796 C CA . HIS A 1 104 ? 7.784 -11.173 -9.148 1.00 92.31 104 HIS A CA 1
ATOM 797 C C . HIS A 1 104 ? 7.729 -10.178 -10.315 1.00 92.31 104 HIS A C 1
ATOM 799 O O . HIS A 1 104 ? 6.666 -9.628 -10.604 1.00 92.31 104 HIS A O 1
ATOM 805 N N . TYR A 1 105 ? 8.846 -10.025 -11.028 1.00 90.25 105 TYR A N 1
ATOM 806 C CA . TYR A 1 105 ? 9.062 -8.978 -12.033 1.00 90.25 105 TYR A CA 1
ATOM 807 C C . TYR A 1 105 ? 7.967 -8.897 -13.116 1.00 90.25 105 TYR A C 1
ATOM 809 O O . TYR A 1 105 ? 7.444 -7.825 -13.400 1.00 90.25 105 TYR A O 1
ATOM 817 N N . LEU A 1 106 ? 7.532 -10.049 -13.641 1.00 93.06 106 LEU A N 1
ATOM 818 C CA . LEU A 1 106 ? 6.497 -10.140 -14.688 1.00 93.06 106 LEU A CA 1
ATOM 819 C C . LEU A 1 106 ? 5.048 -10.187 -14.161 1.00 93.06 106 LEU A C 1
ATOM 821 O O . LEU A 1 106 ? 4.105 -10.352 -14.936 1.00 93.06 106 LEU A O 1
ATOM 825 N N . SER A 1 107 ? 4.843 -10.136 -12.841 1.00 94.75 107 SER A N 1
ATOM 826 C CA . SER A 1 107 ? 3.498 -10.195 -12.256 1.00 94.75 107 SER A CA 1
ATOM 827 C C . SER A 1 107 ? 2.890 -8.802 -12.128 1.00 94.75 107 SER A C 1
ATOM 829 O O . SER A 1 107 ? 3.581 -7.834 -11.829 1.00 94.75 107 SER A O 1
ATOM 831 N N . ILE A 1 108 ? 1.569 -8.718 -12.300 1.00 97.00 108 ILE A N 1
ATOM 832 C CA . ILE A 1 108 ? 0.797 -7.509 -11.998 1.00 97.00 108 ILE A CA 1
ATOM 833 C C . ILE A 1 108 ? 0.246 -7.633 -10.579 1.00 97.00 108 ILE A C 1
ATOM 835 O O . ILE A 1 108 ? -0.408 -8.628 -10.242 1.00 97.00 108 ILE A O 1
ATOM 839 N N . PHE A 1 109 ? 0.472 -6.610 -9.770 1.00 97.56 109 PHE A N 1
ATOM 840 C CA . PHE A 1 109 ? -0.026 -6.475 -8.410 1.00 97.56 109 PHE A CA 1
ATOM 841 C C . PHE A 1 109 ? -1.074 -5.374 -8.352 1.00 97.56 109 PHE A C 1
ATOM 843 O O . PHE A 1 109 ? -0.966 -4.364 -9.039 1.00 97.56 109 PHE A O 1
ATOM 850 N N . VAL A 1 110 ? -2.092 -5.577 -7.524 1.00 98.25 110 VAL A N 1
ATOM 851 C CA . VAL A 1 110 ? -3.049 -4.539 -7.158 1.00 98.25 110 VAL A CA 1
ATOM 852 C C . VAL A 1 110 ? -2.721 -4.091 -5.751 1.00 98.25 110 VAL A C 1
ATOM 854 O O . VAL A 1 110 ? -2.658 -4.902 -4.823 1.00 98.25 110 VAL A O 1
ATOM 857 N N . LEU A 1 111 ? -2.499 -2.794 -5.616 1.00 98.31 111 LEU A N 1
ATOM 858 C CA . LEU A 1 111 ? -2.184 -2.129 -4.365 1.00 98.31 111 LEU A CA 1
ATOM 859 C C . LEU A 1 111 ? -3.375 -1.281 -3.973 1.00 98.31 111 LEU A C 1
ATOM 861 O O . LEU A 1 111 ? -4.034 -0.704 -4.838 1.00 98.31 111 LEU A O 1
ATOM 865 N N . GLN A 1 112 ? -3.643 -1.196 -2.678 1.00 98.50 112 GLN A N 1
ATOM 866 C CA . GLN A 1 112 ? -4.674 -0.312 -2.170 1.00 98.50 112 GLN A CA 1
ATOM 867 C C . GLN A 1 112 ? -4.246 0.365 -0.880 1.00 98.50 112 GLN A C 1
ATOM 869 O O . GLN A 1 112 ? -3.611 -0.260 -0.032 1.00 98.50 112 GLN A O 1
ATOM 874 N N . VAL A 1 113 ? -4.614 1.633 -0.736 1.00 98.69 113 VAL A N 1
ATOM 875 C CA . VAL A 1 113 ? -4.361 2.433 0.463 1.00 98.69 113 VAL A CA 1
ATOM 876 C C . VAL A 1 113 ? -5.653 3.107 0.918 1.00 98.69 113 VAL A C 1
ATOM 878 O O . VAL A 1 113 ? -6.481 3.497 0.093 1.00 98.69 113 VAL A O 1
ATOM 881 N N . ARG A 1 114 ? -5.842 3.210 2.233 1.00 98.12 114 ARG A N 1
ATOM 882 C CA . ARG A 1 114 ? -6.934 3.971 2.855 1.00 98.12 114 ARG A CA 1
ATOM 883 C C . ARG A 1 114 ? -6.427 4.758 4.053 1.00 98.12 114 ARG A C 1
ATOM 885 O O . ARG A 1 114 ? -5.440 4.355 4.677 1.00 98.12 114 ARG A O 1
ATOM 892 N N . ALA A 1 115 ? -7.140 5.820 4.396 1.00 97.44 115 ALA A N 1
ATOM 893 C CA . ALA A 1 115 ? -6.952 6.569 5.625 1.00 97.44 115 ALA A CA 1
ATOM 894 C C . ALA A 1 115 ? -7.838 6.010 6.751 1.00 97.44 115 ALA A C 1
ATOM 896 O O . ALA A 1 115 ? -8.924 5.474 6.511 1.00 97.44 115 ALA A O 1
ATOM 897 N N . THR A 1 116 ? -7.372 6.162 7.985 1.00 96.19 116 THR A N 1
ATOM 898 C CA . THR A 1 116 ? -8.089 5.846 9.217 1.00 96.19 116 THR A CA 1
ATOM 899 C C . THR A 1 116 ? -7.950 7.017 10.180 1.00 96.19 116 THR A C 1
ATOM 901 O O . THR A 1 116 ? -6.843 7.499 10.409 1.00 96.19 116 THR A O 1
ATOM 904 N N . LYS A 1 117 ? -9.056 7.451 10.784 1.00 93.62 117 LYS A N 1
ATOM 905 C CA . LYS A 1 117 ? -9.060 8.465 11.845 1.00 93.62 117 LYS A CA 1
ATOM 906 C C . LYS A 1 117 ? -10.135 8.116 12.863 1.00 93.62 117 LYS A C 1
ATOM 908 O O . LYS A 1 117 ? -11.290 7.945 12.491 1.00 93.62 117 LYS A O 1
ATOM 913 N N . SER A 1 118 ? -9.759 7.972 14.133 1.00 90.44 118 SER A N 1
ATOM 914 C CA . SER A 1 118 ? -10.701 7.673 15.228 1.00 90.44 118 SER A CA 1
ATOM 915 C C . SER A 1 118 ? -11.642 6.486 14.940 1.00 90.44 118 SER A C 1
ATOM 917 O O . SER A 1 118 ? -12.833 6.544 15.220 1.00 90.44 118 SER A O 1
ATOM 919 N N . GLY A 1 119 ? -11.122 5.416 14.326 1.00 89.44 119 GLY A N 1
ATOM 920 C CA . GLY A 1 119 ? -11.898 4.221 13.956 1.00 89.44 119 GLY A CA 1
ATOM 921 C C . GLY A 1 119 ? -12.733 4.346 12.675 1.00 89.44 119 GLY A C 1
ATOM 922 O O . GLY A 1 119 ? -13.255 3.345 12.192 1.00 89.44 119 GLY A O 1
ATOM 923 N N . ARG A 1 120 ? -12.824 5.542 12.086 1.00 91.81 120 ARG A N 1
ATOM 924 C CA . ARG A 1 120 ? -13.438 5.769 10.775 1.00 91.81 120 ARG A CA 1
ATOM 925 C C . ARG A 1 120 ? -12.431 5.475 9.678 1.00 91.81 120 ARG A C 1
ATOM 927 O O . ARG A 1 120 ? -11.237 5.720 9.851 1.00 91.81 120 ARG A O 1
ATOM 934 N N . HIS A 1 121 ? -12.917 4.981 8.548 1.00 95.38 121 HIS A N 1
ATOM 935 C CA . HIS A 1 121 ? -12.093 4.641 7.397 1.00 95.38 121 HIS A CA 1
ATOM 936 C C . HIS A 1 121 ? -12.555 5.409 6.169 1.00 95.38 121 HIS A C 1
ATOM 938 O O . HIS A 1 121 ? -13.755 5.597 5.982 1.00 95.38 121 HIS A O 1
ATOM 944 N N . SER A 1 122 ? -11.602 5.806 5.333 1.00 96.12 122 SER A N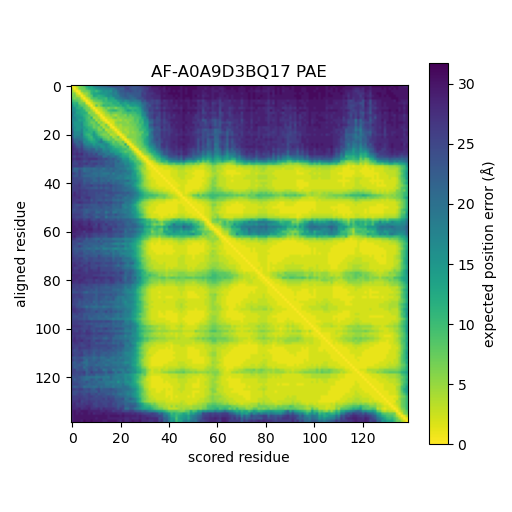 1
ATOM 945 C CA . SER A 1 122 ? -11.912 6.216 3.971 1.00 96.12 122 SER A CA 1
ATOM 946 C C . SER A 1 122 ? -12.191 4.998 3.095 1.00 96.12 122 SER A C 1
ATOM 948 O O . SER A 1 122 ? -11.807 3.866 3.423 1.00 96.12 122 SER A O 1
ATOM 950 N N . GLU A 1 123 ? -12.738 5.256 1.911 1.00 97.25 123 GLU A N 1
ATOM 951 C CA . GLU A 1 123 ? -12.690 4.301 0.810 1.00 97.25 123 GLU A CA 1
ATOM 952 C C . GLU A 1 123 ? -11.243 3.939 0.439 1.00 97.25 123 GLU A C 1
ATOM 954 O O . GLU A 1 123 ? -10.286 4.679 0.710 1.00 97.25 123 GLU A O 1
ATOM 959 N N . TRP A 1 124 ? -11.084 2.770 -0.183 1.00 98.19 124 TRP A N 1
ATOM 960 C CA . TRP A 1 124 ? -9.802 2.311 -0.710 1.00 98.19 124 TRP A CA 1
ATOM 961 C C . TRP A 1 124 ? -9.505 2.965 -2.058 1.00 98.19 124 TRP A C 1
ATOM 963 O O . TRP A 1 124 ? -10.306 2.852 -2.986 1.00 98.19 124 TRP A O 1
ATOM 973 N N . VAL A 1 125 ? -8.307 3.527 -2.220 1.00 98.25 125 VAL A N 1
ATOM 974 C CA . VAL A 1 125 ? -7.790 3.909 -3.545 1.00 98.25 125 VAL A CA 1
ATOM 975 C C . VAL A 1 125 ? -6.860 2.830 -4.046 1.00 98.25 125 VAL A C 1
ATOM 977 O O . VAL A 1 125 ? -5.995 2.366 -3.302 1.00 98.25 125 VAL A O 1
ATOM 980 N N . ARG A 1 126 ? -7.057 2.413 -5.298 1.00 98.06 126 ARG A N 1
ATOM 981 C CA . ARG A 1 126 ? -6.351 1.285 -5.906 1.00 98.06 126 ARG A CA 1
ATOM 982 C C . ARG A 1 126 ? -5.472 1.721 -7.065 1.00 98.06 126 ARG A C 1
ATOM 984 O O . ARG A 1 126 ? -5.881 2.573 -7.848 1.00 98.06 126 ARG A O 1
ATOM 991 N N . ILE A 1 127 ? -4.335 1.050 -7.215 1.00 97.81 127 ILE A N 1
ATOM 992 C CA . ILE A 1 127 ? -3.505 1.095 -8.424 1.00 97.81 127 ILE A CA 1
ATOM 993 C C . ILE A 1 127 ? -3.084 -0.314 -8.830 1.00 97.81 127 ILE A C 1
ATOM 995 O O . ILE A 1 127 ? -3.006 -1.216 -7.991 1.00 97.81 127 ILE A O 1
ATOM 999 N N . GLU A 1 128 ? -2.799 -0.496 -10.114 1.00 97.19 128 GLU A N 1
ATOM 1000 C CA . GLU A 1 128 ? -2.070 -1.665 -10.601 1.00 97.19 128 GLU A CA 1
ATOM 1001 C C . GLU A 1 128 ? -0.586 -1.303 -10.756 1.00 97.19 128 GLU A C 1
ATOM 1003 O O . GLU A 1 128 ? -0.255 -0.162 -11.067 1.00 97.19 128 GLU A O 1
ATOM 1008 N N . PHE A 1 129 ? 0.296 -2.269 -10.512 1.00 95.88 129 PHE A N 1
ATOM 1009 C CA . PHE A 1 129 ? 1.742 -2.120 -10.656 1.00 95.88 129 PHE A CA 1
ATOM 1010 C C . PHE A 1 129 ? 2.349 -3.404 -11.218 1.00 95.88 129 PHE A C 1
ATOM 1012 O O . PHE A 1 129 ? 2.053 -4.504 -10.737 1.00 95.88 129 PHE A O 1
ATOM 1019 N N . CYS A 1 130 ? 3.217 -3.268 -12.211 1.00 94.81 130 CYS A N 1
ATOM 1020 C CA . CYS A 1 130 ? 4.010 -4.339 -12.789 1.00 94.81 130 CYS A CA 1
ATOM 1021 C C . CYS A 1 130 ? 5.488 -3.920 -12.787 1.00 94.81 130 CYS A C 1
ATOM 1023 O O . CYS A 1 130 ? 5.834 -2.988 -13.513 1.00 94.81 130 CYS A O 1
ATOM 1025 N N . PRO A 1 131 ? 6.371 -4.596 -12.025 1.00 92.50 131 PRO A N 1
ATOM 1026 C CA . PRO A 1 131 ? 7.772 -4.190 -11.940 1.00 92.50 131 PRO A CA 1
ATOM 1027 C C . PRO A 1 131 ? 8.487 -4.087 -13.296 1.00 92.50 131 PRO A C 1
ATOM 1029 O O . PRO A 1 131 ? 9.295 -3.185 -13.465 1.00 92.50 131 PRO A O 1
ATOM 1032 N N . ASP A 1 132 ? 8.164 -4.961 -14.255 1.00 89.81 132 ASP A N 1
ATOM 1033 C CA . ASP A 1 132 ? 8.705 -4.945 -15.626 1.00 89.81 132 ASP A CA 1
ATOM 1034 C C . ASP A 1 132 ? 8.323 -3.705 -16.437 1.00 89.81 132 ASP A C 1
ATOM 1036 O O . ASP A 1 132 ? 9.147 -3.135 -17.143 1.00 89.81 132 ASP A O 1
ATOM 1040 N N . LYS A 1 133 ? 7.070 -3.264 -16.323 1.00 86.69 133 LYS A N 1
ATOM 1041 C CA . LYS A 1 133 ? 6.540 -2.172 -17.153 1.00 86.69 133 LYS A CA 1
ATOM 1042 C C . LYS A 1 133 ? 6.716 -0.805 -16.515 1.00 86.69 133 LYS A C 1
ATOM 1044 O O . LYS A 1 133 ? 6.871 0.189 -17.219 1.00 86.69 133 LYS A O 1
ATOM 1049 N N . ASP A 1 134 ? 6.643 -0.771 -15.190 1.00 84.44 134 ASP A N 1
ATOM 1050 C CA . ASP A 1 134 ? 6.554 0.459 -14.411 1.00 84.44 134 ASP A CA 1
ATOM 1051 C C . ASP A 1 134 ? 7.861 0.762 -13.663 1.00 84.44 134 ASP A C 1
ATOM 1053 O O . ASP A 1 134 ? 8.077 1.897 -13.236 1.00 84.44 134 ASP A O 1
ATOM 1057 N N . GLY A 1 135 ? 8.742 -0.234 -13.512 1.00 75.12 135 GLY A N 1
ATOM 1058 C CA . GLY A 1 135 ? 10.097 -0.046 -13.016 1.00 75.12 135 GLY A CA 1
ATOM 1059 C C . GLY A 1 135 ? 10.931 0.663 -14.071 1.00 75.12 135 GLY A C 1
ATOM 1060 O O . GLY A 1 135 ? 11.401 0.038 -15.014 1.00 75.12 135 GLY A O 1
ATOM 1061 N N . LYS A 1 136 ? 11.101 1.980 -13.947 1.00 62.72 136 LYS A N 1
ATOM 1062 C CA . LYS A 1 136 ? 11.998 2.703 -14.852 1.00 62.72 136 LYS A CA 1
ATOM 1063 C C . LYS A 1 136 ? 13.441 2.291 -14.580 1.00 62.72 136 LYS A C 1
ATOM 1065 O O . LYS A 1 136 ? 13.953 2.547 -13.490 1.00 62.72 136 LYS A O 1
ATOM 1070 N N . ASP A 1 137 ? 14.103 1.756 -15.598 1.00 49.50 137 ASP A N 1
ATOM 1071 C CA . ASP A 1 137 ? 15.554 1.838 -15.708 1.00 49.50 137 ASP A CA 1
ATOM 1072 C C . ASP A 1 137 ? 15.912 3.323 -15.839 1.00 49.50 137 ASP A C 1
ATOM 1074 O O . ASP A 1 137 ? 15.565 3.977 -16.825 1.00 49.50 137 ASP A O 1
ATOM 1078 N N . VAL A 1 138 ? 16.561 3.894 -14.822 1.00 49.03 138 VAL A N 1
ATOM 1079 C CA . VAL A 1 138 ? 17.278 5.157 -15.012 1.00 49.03 138 VAL A CA 1
ATOM 1080 C C . VAL A 1 138 ? 18.569 4.793 -15.751 1.00 49.03 138 VAL A C 1
ATOM 1082 O O . VAL A 1 138 ? 19.570 4.409 -15.152 1.00 49.03 138 VAL A O 1
ATOM 1085 N N . SER A 1 139 ? 18.486 4.757 -17.079 1.00 40.69 139 SER A N 1
ATOM 1086 C CA . SER A 1 139 ? 19.646 4.659 -17.971 1.00 40.69 139 SER A CA 1
ATOM 1087 C C . SER A 1 139 ? 20.298 6.022 -18.144 1.00 40.69 139 SER A C 1
ATOM 1089 O O . SER A 1 139 ? 19.525 6.972 -18.419 1.00 40.69 139 SER A O 1
#

Mean predicted aligned error: 11.6 Å

Sequence (139 aa):
MNGLMNKTSAMFAVFHLSLLVLCCSSSSSAEAELAPPQNPTMITLNTNYTLVWTWDQGSEESSGVTFTTQCIPRFKLKTRVPKWLTVCKETSQRSCDLTGLNLHYLSIFVLQVRATKSGRHSEWVRIEFCPDKDGKDVS

pLDDT: mean 83.13, std 18.2, range [40.69, 98.81]

InterPro domains:
  IPR003961 Fibronectin type III [PF01108] (17-124)
  IPR003961 Fibronectin type III [PS50853] (36-132)
  IPR013783 Immunoglobulin-like fold [G3DSA:2.60.40.10] (34-133)
  IPR036116 Fibronectin type III superfamily [SSF49265] (34-134)